Protein AF-A0A359E2M0-F1 (afdb_monomer_lite)

Foldseek 3Di:
DDDDDDPDDDDPPPPVQQPAAEAEEEEEACDPVVLVVLVCLVVDDDSRHNYHYQWYDYQFFIDGRDPSVVCNVPVDRVVGDGDDLVVVLVVCLVVDPLRAEYEYADQDLSVVVCQVVNVVSNHHYHYPHPND

Secondary structure (DSSP, 8-state):
------------------PPEEEEEEEE-TTHHHHHHHHHHHH---SSEEEEEEEEE-SSEEEES--HHHHHHH---TTSEEP-TTTHHHHHHHH-SS-EEEEE-S--HHHHTTHHHHHHTT-EEE---S--

Structure (mmCIF, N/CA/C/O backbone):
data_AF-A0A359E2M0-F1
#
_entry.id   AF-A0A359E2M0-F1
#
loop_
_atom_site.group_PDB
_atom_site.id
_atom_site.type_symbol
_atom_site.label_atom_id
_atom_site.label_alt_id
_atom_site.label_comp_id
_atom_site.label_asym_id
_atom_site.label_entity_id
_atom_site.label_seq_id
_atom_site.pdbx_PDB_ins_code
_atom_site.Cartn_x
_atom_site.Cartn_y
_atom_site.Cartn_z
_atom_site.occupancy
_atom_site.B_iso_or_equiv
_atom_site.auth_seq_id
_atom_site.auth_comp_id
_atom_site.auth_asym_id
_atom_site.auth_atom_id
_atom_site.pdbx_PDB_model_num
ATOM 1 N N . MET A 1 1 ? -25.578 31.927 63.082 1.00 41.12 1 MET A N 1
ATOM 2 C CA . MET A 1 1 ? -26.075 30.714 62.399 1.00 41.12 1 MET A CA 1
ATOM 3 C C . MET A 1 1 ? -26.265 31.057 60.934 1.00 41.12 1 MET A C 1
ATOM 5 O O . MET A 1 1 ? -27.253 31.690 60.598 1.00 41.12 1 MET A O 1
ATOM 9 N N . THR A 1 2 ? -25.300 30.700 60.089 1.00 31.91 2 THR A N 1
ATOM 10 C CA . THR A 1 2 ? -25.388 30.899 58.638 1.00 31.91 2 THR A CA 1
ATOM 11 C C . THR A 1 2 ? -25.328 29.517 58.008 1.00 31.91 2 THR A C 1
ATOM 13 O O . THR A 1 2 ? -24.266 28.911 57.914 1.00 31.91 2 THR A O 1
ATOM 16 N N . LEU A 1 3 ? -26.493 28.976 57.667 1.00 46.09 3 LEU A N 1
ATOM 17 C CA . LEU A 1 3 ? -26.601 27.894 56.694 1.00 46.09 3 LEU A CA 1
ATOM 18 C C . LEU A 1 3 ? -26.430 28.530 55.315 1.00 46.09 3 LEU A C 1
ATOM 20 O O . LEU A 1 3 ? -26.970 29.618 55.119 1.00 46.09 3 LEU A O 1
ATOM 24 N N . THR A 1 4 ? -25.724 27.872 54.386 1.00 39.72 4 THR A N 1
ATOM 25 C CA . THR A 1 4 ? -26.204 27.593 53.011 1.00 39.72 4 THR A CA 1
ATOM 26 C C . THR A 1 4 ? -25.068 27.094 52.087 1.00 39.72 4 THR A C 1
ATOM 28 O O . THR A 1 4 ? -24.062 27.763 51.883 1.00 39.72 4 THR A O 1
ATOM 31 N N . LEU A 1 5 ? -25.325 25.908 51.511 1.00 38.91 5 LEU A N 1
ATOM 32 C CA . LEU A 1 5 ? -24.822 25.293 50.267 1.00 38.91 5 LEU A CA 1
ATOM 33 C C . LEU A 1 5 ? -23.357 24.813 50.177 1.00 38.91 5 LEU A C 1
ATOM 35 O O . LEU A 1 5 ? -22.477 25.458 49.612 1.00 38.91 5 LEU A O 1
ATOM 39 N N . LYS A 1 6 ? -23.162 23.538 50.556 1.00 44.62 6 LYS A N 1
ATOM 40 C CA . LYS A 1 6 ? -22.213 22.635 49.883 1.00 44.62 6 LYS A CA 1
ATOM 41 C C . LYS A 1 6 ? -22.623 22.534 48.409 1.00 44.62 6 LYS A C 1
ATOM 43 O O . LYS A 1 6 ? -23.678 21.979 48.110 1.00 44.62 6 LYS A O 1
ATOM 48 N N . LYS A 1 7 ? -21.787 23.029 47.494 1.00 43.16 7 LYS A N 1
ATOM 49 C CA . LYS A 1 7 ? -21.911 22.727 46.065 1.00 43.16 7 LYS A CA 1
ATOM 50 C C . LYS A 1 7 ? -21.479 21.275 45.865 1.00 43.16 7 LYS A C 1
ATOM 52 O O . LYS A 1 7 ? -20.292 20.962 45.851 1.00 43.16 7 LYS A O 1
ATOM 57 N N . SER A 1 8 ? -22.463 20.386 45.825 1.00 45.88 8 SER A N 1
ATOM 58 C CA . SER A 1 8 ? -22.292 19.002 45.411 1.00 45.88 8 SER A CA 1
ATOM 59 C C . SER A 1 8 ? -22.076 18.939 43.904 1.00 45.88 8 SER A C 1
ATOM 61 O O . SER A 1 8 ? -22.810 19.583 43.159 1.00 45.88 8 SER A O 1
ATOM 63 N N . SER A 1 9 ? -21.130 18.091 43.509 1.00 52.09 9 SER A N 1
ATOM 64 C CA . SER A 1 9 ? -21.184 17.272 42.297 1.00 52.09 9 SER A CA 1
ATOM 65 C C . SER A 1 9 ? -21.319 18.016 40.967 1.00 52.09 9 SER A C 1
ATOM 67 O O . SER A 1 9 ? -22.416 18.345 40.533 1.00 52.09 9 SER A O 1
ATOM 69 N N . SER A 1 10 ? -20.214 18.142 40.240 1.00 39.62 10 SER A N 1
ATOM 70 C CA . SER A 1 10 ? -20.283 18.147 38.779 1.00 39.62 10 SER A CA 1
ATOM 71 C C . SER A 1 10 ? -19.004 17.542 38.215 1.00 39.62 10 SER A C 1
ATOM 73 O O . SER A 1 10 ? -17.934 18.141 38.299 1.00 39.62 10 SER A O 1
ATOM 75 N N . ASP A 1 11 ? -19.172 16.328 37.702 1.00 44.97 11 ASP A N 1
ATOM 76 C CA . ASP A 1 11 ? -18.359 15.658 36.698 1.00 44.97 11 ASP A CA 1
ATOM 77 C C . ASP A 1 11 ? -16.867 15.521 36.984 1.00 44.97 11 ASP A C 1
ATOM 79 O O . ASP A 1 11 ? -16.011 16.258 36.497 1.00 44.97 11 ASP A O 1
ATOM 83 N N . SER A 1 12 ? -16.543 14.410 37.649 1.00 44.78 12 SER A N 1
ATOM 84 C CA . SER A 1 12 ? -15.378 13.631 37.250 1.00 44.78 12 SER A CA 1
ATOM 85 C C . SER A 1 12 ? -15.524 13.323 35.758 1.00 44.78 12 SER A C 1
ATOM 87 O O . SER A 1 12 ? -16.153 12.334 35.384 1.00 44.78 12 SER A O 1
ATOM 89 N N . GLN A 1 13 ? -14.989 14.198 34.904 1.00 53.06 13 GLN A N 1
ATOM 90 C CA . GLN A 1 13 ? -14.771 13.920 33.494 1.00 53.06 13 GLN A CA 1
ATOM 91 C C . GLN A 1 13 ? -13.916 12.654 33.428 1.00 53.06 13 GLN A C 1
ATOM 93 O O . GLN A 1 13 ? -12.689 12.694 33.520 1.00 53.06 13 GLN A O 1
ATOM 98 N N . LYS A 1 14 ? -14.575 11.496 33.328 1.00 44.25 14 LYS A N 1
ATOM 99 C CA . LYS A 1 14 ? -13.949 10.264 32.872 1.00 44.25 14 LYS A CA 1
ATOM 100 C C . LYS A 1 14 ? -13.539 10.548 31.439 1.00 44.25 14 LYS A C 1
ATOM 102 O O . LYS A 1 14 ? -14.322 10.364 30.514 1.00 44.25 14 LYS A O 1
ATOM 107 N N . ASN A 1 15 ? -12.316 11.037 31.283 1.00 51.53 15 ASN A N 1
ATOM 108 C CA . ASN A 1 15 ? -11.602 11.049 30.023 1.00 51.53 15 ASN A CA 1
ATOM 109 C C . ASN A 1 15 ? -11.347 9.576 29.675 1.00 51.53 15 ASN A C 1
ATOM 111 O O . ASN A 1 15 ? -10.305 9.001 29.983 1.00 51.53 15 ASN A O 1
ATOM 115 N N . LEU A 1 16 ? -12.387 8.907 29.175 1.00 57.59 16 LEU A N 1
ATOM 116 C CA . LEU A 1 16 ? -12.279 7.571 28.631 1.00 57.59 16 LEU A CA 1
ATOM 117 C C . LEU A 1 16 ? -11.530 7.748 27.319 1.00 57.59 16 LEU A C 1
ATOM 119 O O . LEU A 1 16 ? -12.142 8.067 26.304 1.00 57.59 16 LEU A O 1
ATOM 123 N N . SER A 1 17 ? -10.207 7.608 27.359 1.00 66.25 17 SER A N 1
ATOM 124 C CA . SER A 1 17 ? -9.377 7.578 26.161 1.00 66.25 17 SER A CA 1
ATOM 125 C C . SER A 1 17 ? -9.928 6.497 25.235 1.00 66.25 17 SER A C 1
ATOM 127 O O . SER A 1 17 ? -9.705 5.304 25.457 1.00 66.25 17 SER A O 1
ATOM 129 N N . ILE A 1 18 ? -10.710 6.896 24.230 1.00 75.25 18 ILE A N 1
ATOM 130 C CA . ILE A 1 18 ? -11.240 5.971 23.235 1.00 75.25 18 ILE A CA 1
ATOM 131 C C . ILE A 1 18 ? -10.025 5.434 22.488 1.00 75.25 18 ILE A C 1
ATOM 133 O O . ILE A 1 18 ? -9.314 6.170 21.805 1.00 75.25 18 ILE A O 1
ATOM 137 N N . LYS A 1 19 ? -9.740 4.141 22.663 1.00 86.62 19 LYS A N 1
ATOM 138 C CA . LYS A 1 19 ? -8.647 3.483 21.952 1.00 86.62 19 LYS A CA 1
ATOM 139 C C . LYS A 1 19 ? -8.950 3.542 20.454 1.00 86.62 19 LYS A C 1
ATOM 141 O O . LYS A 1 19 ? -9.934 2.948 20.011 1.00 86.62 19 LYS A O 1
ATOM 146 N N . LYS A 1 20 ? -8.103 4.239 19.688 1.00 93.19 20 LYS A N 1
ATOM 147 C CA . LYS A 1 20 ? -8.229 4.326 18.227 1.00 93.19 20 LYS A CA 1
ATOM 148 C C . LYS A 1 20 ? -8.237 2.923 17.611 1.00 93.19 20 LYS A C 1
ATOM 150 O O . LYS A 1 20 ? -7.439 2.061 17.995 1.00 93.19 20 LYS A O 1
ATOM 155 N N . LYS A 1 21 ? -9.132 2.696 16.650 1.00 93.94 21 LYS A N 1
ATOM 156 C CA . LYS A 1 21 ? -9.168 1.473 15.843 1.00 93.94 21 LYS A CA 1
ATOM 157 C C . LYS A 1 21 ? -8.034 1.524 14.826 1.00 93.94 21 LYS A C 1
ATOM 159 O O . LYS A 1 21 ? -7.923 2.492 14.078 1.00 93.94 21 LYS A O 1
ATOM 164 N N . LYS A 1 22 ? -7.191 0.494 14.806 1.00 95.19 22 LYS A N 1
ATOM 165 C CA . LYS A 1 22 ? -6.061 0.415 13.879 1.00 95.19 22 LYS A CA 1
ATOM 166 C C . LYS A 1 22 ? -6.531 -0.129 12.539 1.00 95.19 22 LYS A C 1
ATOM 168 O O . LYS A 1 22 ? -7.198 -1.157 12.513 1.00 95.19 22 LYS A O 1
ATOM 173 N N . ILE A 1 23 ? -6.158 0.541 11.457 1.00 96.38 23 ILE A N 1
ATOM 174 C CA . ILE A 1 23 ? -6.372 0.066 10.089 1.00 96.38 23 ILE A CA 1
ATOM 175 C C . ILE A 1 23 ? -5.010 0.028 9.415 1.00 96.38 23 ILE A C 1
ATOM 177 O O . ILE A 1 23 ? -4.264 1.007 9.438 1.00 96.38 23 ILE A O 1
ATOM 181 N N . ARG A 1 24 ? -4.667 -1.118 8.844 1.00 97.38 24 ARG A N 1
ATOM 182 C CA . ARG A 1 24 ? -3.387 -1.352 8.184 1.00 97.38 24 ARG A CA 1
ATOM 183 C C . ARG A 1 24 ? -3.549 -1.130 6.692 1.00 97.38 24 ARG A C 1
ATOM 185 O O . ARG A 1 24 ? -4.556 -1.530 6.120 1.00 97.38 24 ARG A O 1
ATOM 192 N N . LEU A 1 25 ? -2.562 -0.497 6.077 1.00 97.94 25 LEU A N 1
ATOM 193 C CA . LEU A 1 25 ? -2.592 -0.088 4.683 1.00 97.94 25 LEU A CA 1
ATOM 194 C C . LEU A 1 25 ? -1.373 -0.646 3.955 1.00 97.94 25 LEU A C 1
ATOM 196 O O . LEU A 1 25 ? -0.240 -0.427 4.388 1.00 97.94 25 LEU A O 1
ATOM 200 N N . PHE A 1 26 ? -1.600 -1.316 2.832 1.00 98.00 26 PHE A N 1
ATOM 201 C CA . PHE A 1 26 ? -0.563 -1.547 1.832 1.00 98.00 26 PHE A CA 1
ATOM 202 C C . PHE A 1 26 ? -0.869 -0.691 0.609 1.00 98.00 26 PHE A C 1
ATOM 204 O O . PHE A 1 26 ? -1.971 -0.787 0.081 1.00 98.00 26 PHE A O 1
ATOM 211 N N . ILE A 1 27 ? 0.071 0.142 0.160 1.00 97.56 27 ILE A N 1
ATOM 212 C CA . ILE A 1 27 ? -0.161 1.077 -0.950 1.00 97.56 27 ILE A CA 1
ATOM 213 C C . ILE A 1 27 ? 0.616 0.627 -2.186 1.00 97.56 27 ILE A C 1
ATOM 215 O O . ILE A 1 27 ? 1.835 0.793 -2.272 1.00 97.56 27 ILE A O 1
ATOM 219 N N . ALA A 1 28 ? -0.104 0.105 -3.173 1.00 97.38 28 ALA A N 1
ATOM 220 C CA . ALA A 1 28 ? 0.425 -0.168 -4.496 1.00 97.38 28 ALA A CA 1
ATOM 221 C C . ALA A 1 28 ? 0.409 1.103 -5.348 1.00 97.38 28 ALA A C 1
ATOM 223 O O . ALA A 1 28 ? -0.640 1.684 -5.600 1.00 97.38 28 ALA A O 1
ATOM 224 N N . GLY A 1 29 ? 1.575 1.532 -5.824 1.00 95.12 29 GLY A N 1
ATOM 225 C CA . GLY A 1 29 ? 1.704 2.697 -6.695 1.00 95.12 29 GLY A CA 1
ATOM 226 C C . GLY A 1 29 ? 1.959 3.998 -5.950 1.00 95.12 29 GLY A C 1
ATOM 227 O O . GLY A 1 29 ? 1.084 4.843 -5.819 1.00 95.12 29 GLY A O 1
ATOM 228 N N . ILE A 1 30 ? 3.210 4.239 -5.579 1.00 92.94 30 ILE A N 1
ATOM 229 C CA . ILE A 1 30 ? 3.674 5.507 -4.986 1.00 92.94 30 ILE A CA 1
ATOM 230 C C . ILE A 1 30 ? 3.990 6.608 -6.022 1.00 92.94 30 ILE A C 1
ATOM 232 O O . ILE A 1 30 ? 4.955 7.358 -5.883 1.00 92.94 30 ILE A O 1
ATOM 236 N N . GLY A 1 31 ? 3.204 6.677 -7.099 1.00 91.00 31 GLY A N 1
ATOM 237 C CA . GLY A 1 31 ? 3.288 7.754 -8.092 1.00 91.00 31 GLY A CA 1
ATOM 238 C C . GLY A 1 31 ? 2.706 9.068 -7.558 1.00 91.00 31 GLY A C 1
ATOM 239 O O . GLY A 1 31 ? 2.687 9.308 -6.355 1.00 91.00 31 GLY A O 1
ATOM 240 N N . ALA A 1 32 ? 2.165 9.913 -8.439 1.00 91.94 32 ALA A N 1
ATOM 241 C CA . ALA A 1 32 ? 1.538 11.170 -8.019 1.00 91.94 32 ALA A CA 1
ATOM 242 C C . ALA A 1 32 ? 0.418 10.950 -6.981 1.00 91.94 32 ALA A C 1
ATOM 244 O O . ALA A 1 32 ? 0.447 11.546 -5.910 1.00 91.94 32 ALA A O 1
ATOM 245 N N . VAL A 1 33 ? -0.528 10.047 -7.267 1.00 93.31 33 VAL A N 1
ATOM 246 C CA . VAL A 1 33 ? -1.677 9.786 -6.384 1.00 93.31 33 VAL A CA 1
ATOM 247 C C . VAL A 1 33 ? -1.244 9.112 -5.083 1.00 93.31 33 VAL A C 1
ATOM 249 O O . VAL A 1 33 ? -1.503 9.648 -4.008 1.00 93.31 33 VAL A O 1
ATOM 252 N N . GLY A 1 34 ? -0.564 7.962 -5.157 1.00 94.12 34 GLY A N 1
ATOM 253 C CA . GLY A 1 34 ? -0.172 7.228 -3.952 1.00 94.12 34 GLY A CA 1
ATOM 254 C C . GLY A 1 34 ? 0.848 7.974 -3.094 1.00 94.12 34 GLY A C 1
ATOM 255 O O . GLY A 1 34 ? 0.751 7.926 -1.876 1.00 94.12 34 GLY A O 1
ATOM 256 N N . GLY A 1 35 ? 1.770 8.734 -3.696 1.00 93.19 35 GLY A N 1
ATOM 257 C CA . GLY A 1 35 ? 2.703 9.581 -2.951 1.00 93.19 35 GLY A CA 1
ATOM 258 C C . GLY A 1 35 ? 1.993 10.689 -2.167 1.00 93.19 35 GLY A C 1
ATOM 259 O O . GLY A 1 35 ? 2.274 10.882 -0.984 1.00 93.19 35 GLY A O 1
ATOM 260 N N . THR A 1 36 ? 1.029 11.381 -2.789 1.00 94.38 36 THR A N 1
ATOM 261 C CA . THR A 1 36 ? 0.191 12.366 -2.086 1.00 94.38 36 THR A CA 1
ATOM 262 C C . THR A 1 36 ? -0.650 11.708 -0.996 1.00 94.38 36 THR A C 1
ATOM 264 O O . THR A 1 36 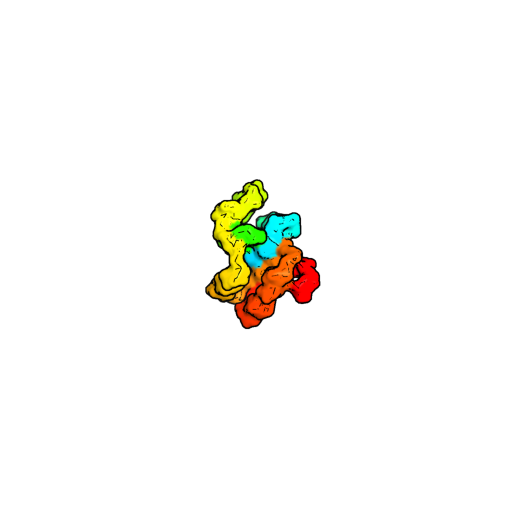? -0.725 12.241 0.108 1.00 94.38 36 THR A O 1
ATOM 267 N N . LEU A 1 37 ? -1.240 10.541 -1.263 1.00 95.38 37 LEU A N 1
ATOM 268 C CA . LEU A 1 37 ? -2.017 9.802 -0.272 1.00 95.38 37 LEU A CA 1
ATOM 269 C C . LEU A 1 37 ? -1.173 9.416 0.951 1.00 95.38 37 LEU A C 1
ATOM 271 O O . LEU A 1 37 ? -1.618 9.632 2.074 1.00 95.38 37 LEU A O 1
ATOM 275 N N . THR A 1 38 ? 0.046 8.907 0.753 1.00 94.50 38 THR A N 1
ATOM 276 C CA . THR A 1 38 ? 0.976 8.586 1.848 1.00 94.50 38 THR A CA 1
ATOM 277 C C . THR A 1 38 ? 1.233 9.801 2.736 1.00 94.50 38 THR A C 1
ATOM 279 O O . THR A 1 38 ? 1.178 9.684 3.958 1.00 94.50 38 THR A O 1
ATOM 282 N N . LYS A 1 39 ? 1.442 10.982 2.137 1.00 93.62 39 LYS A N 1
ATOM 283 C CA . LYS A 1 39 ? 1.618 12.232 2.887 1.00 93.62 39 LYS A CA 1
ATOM 284 C C . LYS A 1 39 ? 0.363 12.607 3.683 1.00 93.62 39 LYS A C 1
ATOM 286 O O . LYS A 1 39 ? 0.464 12.904 4.867 1.00 93.62 39 LYS A O 1
ATOM 291 N N . LEU A 1 40 ? -0.813 12.540 3.056 1.00 95.12 40 LEU A N 1
ATOM 292 C CA . LEU A 1 40 ? -2.084 12.834 3.725 1.00 95.12 40 LEU A CA 1
ATOM 293 C C . LEU A 1 40 ? -2.352 11.883 4.897 1.00 95.12 40 LEU A C 1
ATOM 295 O O . LEU A 1 40 ? -2.861 12.322 5.920 1.00 95.12 40 LEU A O 1
ATOM 299 N N . ILE A 1 41 ? -2.003 10.599 4.767 1.00 95.06 41 ILE A N 1
ATOM 300 C CA . ILE A 1 41 ? -2.124 9.615 5.851 1.00 95.06 41 ILE A CA 1
ATOM 301 C C . ILE A 1 41 ? -1.177 9.957 7.005 1.00 95.06 41 ILE A C 1
ATOM 303 O O . ILE A 1 41 ? -1.596 9.885 8.156 1.00 95.06 41 ILE A O 1
ATOM 307 N N . GLN A 1 42 ? 0.067 10.342 6.712 1.00 92.25 42 GLN A N 1
ATOM 308 C CA . GLN A 1 42 ? 1.054 10.703 7.735 1.00 92.25 42 GLN A CA 1
ATOM 309 C C . GLN A 1 42 ? 0.631 11.947 8.534 1.00 92.25 42 GLN A C 1
ATOM 311 O O . GLN A 1 42 ? 0.830 12.015 9.744 1.00 92.25 42 GLN A O 1
ATOM 316 N N . GLU A 1 43 ? 0.002 12.916 7.869 1.00 93.88 43 GLU A N 1
ATOM 317 C CA . GLU A 1 43 ? -0.509 14.145 8.488 1.00 93.88 43 GLU A CA 1
ATOM 318 C C . GLU A 1 43 ? -1.888 13.956 9.158 1.00 93.88 43 GLU A C 1
ATOM 320 O O . GLU A 1 43 ? -2.366 14.842 9.873 1.00 93.88 43 GLU A O 1
ATOM 325 N N . LEU A 1 44 ? -2.551 12.810 8.954 1.00 94.50 44 LEU A N 1
ATOM 326 C CA . LEU A 1 44 ? -3.904 12.568 9.449 1.00 94.50 44 LEU A CA 1
ATOM 327 C C . LEU A 1 44 ? -3.913 12.280 10.955 1.00 94.50 44 LEU A C 1
ATOM 329 O O . LEU A 1 44 ? -3.592 11.182 11.408 1.00 94.50 44 LEU A O 1
ATOM 333 N N . ASN A 1 45 ? -4.440 13.223 11.734 1.00 93.00 45 ASN A N 1
ATOM 334 C CA . ASN A 1 45 ? -4.799 12.984 13.129 1.00 93.00 45 ASN A CA 1
ATOM 335 C C . ASN A 1 45 ? -6.314 12.767 13.279 1.00 93.00 45 ASN A C 1
ATOM 337 O O . ASN A 1 45 ? -7.061 13.707 13.533 1.00 93.00 45 ASN A O 1
ATOM 341 N N . HIS A 1 46 ? -6.771 11.522 13.116 1.00 93.62 46 HIS A N 1
ATOM 342 C CA . HIS A 1 46 ? -8.187 11.163 13.261 1.00 93.62 46 HIS A CA 1
ATOM 343 C C . HIS A 1 46 ? -8.515 10.686 14.685 1.00 93.62 46 HIS A C 1
ATOM 345 O O . HIS A 1 46 ? -7.777 9.876 15.248 1.00 93.62 46 HIS A O 1
ATOM 351 N N . ASP A 1 47 ? -9.646 11.104 15.258 1.00 91.88 47 ASP A N 1
ATOM 352 C CA . ASP A 1 47 ? -10.004 10.801 16.657 1.00 91.88 47 ASP A CA 1
ATOM 353 C C . ASP A 1 47 ? -10.291 9.316 16.917 1.00 91.88 47 ASP A C 1
ATOM 355 O O . ASP A 1 47 ? -9.962 8.784 17.974 1.00 91.88 47 ASP A O 1
ATOM 359 N N . LEU A 1 48 ? -10.884 8.626 15.938 1.00 93.81 48 LEU A N 1
ATOM 360 C CA . LEU A 1 48 ? -11.324 7.228 16.078 1.00 93.81 48 LEU A CA 1
ATOM 361 C C . LEU A 1 48 ? -10.413 6.186 15.420 1.00 93.81 48 LEU A C 1
ATOM 363 O O . LEU A 1 48 ? -10.521 5.005 15.754 1.00 93.81 48 LEU A O 1
ATOM 367 N N . TYR A 1 49 ? -9.549 6.588 14.486 1.00 94.56 49 TYR A N 1
ATOM 368 C CA . TYR A 1 49 ? -8.817 5.667 13.615 1.00 94.56 49 TYR A CA 1
ATOM 369 C C . TYR A 1 49 ? -7.329 5.988 13.618 1.00 94.56 49 TYR A C 1
ATOM 371 O O . TYR A 1 49 ? -6.930 7.149 13.639 1.00 94.56 49 TYR A O 1
ATOM 379 N N . ASP A 1 50 ? -6.524 4.935 13.608 1.00 95.06 50 ASP A N 1
ATOM 380 C CA . ASP A 1 50 ? -5.071 4.979 13.508 1.00 95.06 50 ASP A CA 1
ATOM 381 C C . ASP A 1 50 ? -4.665 4.214 12.245 1.00 95.06 50 ASP A C 1
ATOM 383 O O . ASP A 1 50 ? -4.718 2.980 12.213 1.00 95.06 50 ASP A O 1
ATOM 387 N N . LEU A 1 51 ? -4.344 4.951 11.182 1.00 96.25 51 LEU A N 1
ATOM 388 C CA . LEU A 1 51 ? -3.956 4.378 9.898 1.00 96.25 51 LEU A CA 1
ATOM 389 C C . LEU A 1 51 ? -2.460 4.053 9.910 1.00 96.25 51 LEU A C 1
ATOM 391 O O . LEU A 1 51 ? -1.632 4.903 10.225 1.00 96.25 51 LEU A O 1
ATOM 395 N N . ARG A 1 52 ? -2.102 2.817 9.559 1.00 95.31 52 ARG A N 1
ATOM 396 C CA . ARG A 1 52 ? -0.720 2.322 9.601 1.00 95.31 52 ARG A CA 1
ATOM 397 C C . ARG A 1 52 ? -0.304 1.781 8.249 1.00 95.31 52 ARG A C 1
ATOM 399 O O . ARG A 1 52 ? -0.810 0.749 7.819 1.00 95.31 52 ARG A O 1
ATOM 406 N N . ILE A 1 53 ? 0.646 2.446 7.604 1.00 96.50 53 ILE A N 1
ATOM 407 C CA . ILE A 1 53 ? 1.248 1.950 6.367 1.00 96.50 53 ILE A CA 1
ATOM 408 C C . ILE A 1 53 ? 2.194 0.803 6.724 1.00 96.50 53 ILE A C 1
ATOM 410 O O . ILE A 1 53 ? 3.207 1.005 7.387 1.00 96.50 53 ILE A O 1
ATOM 414 N N . ILE A 1 54 ? 1.840 -0.407 6.300 1.00 96.56 54 ILE A N 1
ATOM 415 C CA . ILE A 1 54 ? 2.637 -1.622 6.516 1.00 96.56 54 ILE A CA 1
ATOM 416 C C . ILE A 1 54 ? 3.457 -2.008 5.290 1.00 96.56 54 ILE A C 1
ATOM 418 O O . ILE A 1 54 ? 4.322 -2.875 5.368 1.00 96.56 54 ILE A O 1
ATOM 422 N N . GLY A 1 55 ? 3.201 -1.371 4.153 1.00 96.31 55 GLY A N 1
ATOM 423 C CA . GLY A 1 55 ? 3.994 -1.565 2.958 1.00 96.31 55 GLY A CA 1
ATOM 424 C C . GLY A 1 55 ? 3.607 -0.603 1.852 1.00 96.31 55 GLY A C 1
ATOM 425 O O . GLY A 1 55 ? 2.480 -0.107 1.790 1.00 96.31 55 GLY A O 1
ATOM 426 N N . VAL A 1 56 ? 4.571 -0.333 0.986 1.00 96.25 56 VAL A N 1
ATOM 427 C CA . VAL A 1 56 ? 4.388 0.463 -0.223 1.00 96.25 56 VAL A CA 1
ATOM 428 C C . VAL A 1 56 ? 5.138 -0.190 -1.373 1.00 96.25 56 VAL A C 1
ATOM 430 O O . VAL A 1 56 ? 6.199 -0.782 -1.162 1.00 96.25 56 VAL A O 1
ATOM 433 N N . CYS A 1 57 ? 4.638 -0.063 -2.597 1.00 95.69 57 CYS A N 1
ATOM 434 C CA . CYS A 1 57 ? 5.376 -0.528 -3.766 1.00 95.69 57 CYS A CA 1
ATOM 435 C C . CYS A 1 57 ? 5.221 0.381 -4.987 1.00 95.69 57 CYS A C 1
ATOM 437 O O . CYS A 1 57 ? 4.285 1.175 -5.114 1.00 95.69 57 CYS A O 1
ATOM 439 N N . ASN A 1 58 ? 6.173 0.262 -5.907 1.00 94.06 58 ASN A N 1
ATOM 440 C CA . ASN A 1 58 ? 6.041 0.696 -7.292 1.00 94.06 58 ASN A CA 1
ATOM 441 C C . ASN A 1 58 ? 6.218 -0.517 -8.225 1.00 94.06 58 ASN A C 1
ATOM 443 O O . ASN A 1 58 ? 6.223 -1.661 -7.774 1.00 94.06 58 ASN A O 1
ATOM 447 N N . SER A 1 59 ? 6.362 -0.282 -9.530 1.00 93.25 59 SER A N 1
ATOM 448 C CA . SER A 1 59 ? 6.539 -1.355 -10.519 1.00 93.25 59 SER A CA 1
ATOM 449 C C . SER A 1 59 ? 7.800 -2.200 -10.324 1.00 93.25 59 SER A C 1
ATOM 451 O O . SER A 1 59 ? 7.878 -3.287 -10.881 1.00 93.25 59 SER A O 1
ATOM 453 N N . SER A 1 60 ? 8.794 -1.697 -9.594 1.00 93.50 60 SER A N 1
ATOM 454 C CA . SER A 1 60 ? 10.119 -2.313 -9.482 1.00 93.50 60 SER A CA 1
ATOM 455 C C . SER A 1 60 ? 10.423 -2.809 -8.075 1.00 93.50 60 SER A C 1
ATOM 457 O O . SER A 1 60 ? 11.053 -3.850 -7.936 1.00 93.50 60 SER A O 1
ATOM 459 N N . PHE A 1 61 ? 9.984 -2.082 -7.048 1.00 95.38 61 PHE A N 1
ATOM 460 C CA . PHE A 1 61 ? 10.346 -2.350 -5.664 1.00 95.38 61 PHE A CA 1
ATOM 461 C C . PHE A 1 61 ? 9.158 -2.251 -4.710 1.00 95.38 61 PHE A C 1
ATOM 463 O O . PHE A 1 61 ? 8.298 -1.376 -4.844 1.00 95.38 61 PHE A O 1
ATOM 470 N N . THR A 1 62 ? 9.182 -3.107 -3.696 1.00 95.88 62 THR A N 1
ATOM 471 C CA . THR A 1 62 ? 8.271 -3.162 -2.557 1.00 95.88 62 THR A CA 1
ATOM 472 C C . THR A 1 62 ? 9.065 -2.966 -1.273 1.00 95.88 62 THR A C 1
ATOM 474 O O . THR A 1 62 ? 10.125 -3.557 -1.081 1.00 95.88 62 THR A O 1
ATOM 477 N N . LYS A 1 63 ? 8.565 -2.121 -0.373 1.00 95.12 63 LYS A N 1
ATOM 478 C CA . LYS A 1 63 ? 9.152 -1.905 0.950 1.00 95.12 63 LYS A CA 1
ATOM 479 C C . LYS A 1 63 ? 8.108 -2.194 2.014 1.00 95.12 63 LYS A C 1
ATOM 481 O O . LYS A 1 63 ? 7.081 -1.520 2.071 1.00 95.12 63 LYS A O 1
ATOM 486 N N . TRP A 1 64 ? 8.396 -3.181 2.852 1.00 94.94 64 TRP A N 1
ATOM 487 C CA . TRP A 1 64 ? 7.586 -3.554 4.006 1.00 94.94 64 TRP A CA 1
ATOM 488 C C . TRP A 1 64 ? 7.977 -2.733 5.231 1.00 94.94 64 TRP A C 1
ATOM 490 O O . TRP A 1 64 ? 9.152 -2.434 5.426 1.00 94.94 64 TRP A O 1
ATOM 500 N N . ASN A 1 65 ? 6.982 -2.375 6.044 1.00 93.88 65 ASN A N 1
ATOM 501 C CA . ASN A 1 65 ? 7.108 -1.553 7.249 1.00 93.88 65 ASN A CA 1
ATOM 502 C C . ASN A 1 65 ? 8.053 -0.348 7.058 1.00 93.88 65 ASN A C 1
ATOM 504 O O . ASN A 1 65 ? 9.034 -0.216 7.794 1.00 93.88 65 ASN A O 1
ATOM 508 N N . PRO A 1 66 ? 7.819 0.497 6.034 1.00 92.12 66 PRO A N 1
ATOM 509 C CA . PRO A 1 66 ? 8.697 1.624 5.768 1.00 92.12 66 PRO A CA 1
ATOM 510 C C . PRO A 1 66 ? 8.649 2.630 6.923 1.00 92.12 66 PRO A C 1
ATOM 512 O O . PRO A 1 66 ? 7.588 2.893 7.487 1.00 92.12 66 PRO A O 1
ATOM 515 N N . ASP A 1 67 ? 9.788 3.258 7.203 1.00 90.75 67 ASP A N 1
ATOM 516 C CA . ASP A 1 67 ? 9.786 4.571 7.843 1.00 90.75 67 ASP A CA 1
ATOM 517 C C . ASP A 1 67 ? 9.152 5.562 6.857 1.00 90.75 67 ASP A C 1
ATOM 519 O O . ASP A 1 67 ? 9.710 5.823 5.786 1.00 90.75 67 ASP A O 1
ATOM 523 N N . VAL A 1 68 ? 7.937 6.016 7.170 1.00 87.06 68 VAL A N 1
ATOM 524 C CA . VAL A 1 68 ? 7.129 6.849 6.273 1.00 87.06 68 VAL A CA 1
ATOM 525 C C . VAL A 1 68 ? 7.735 8.241 6.124 1.00 87.06 68 VAL A C 1
ATOM 527 O O . VAL A 1 68 ? 7.710 8.775 5.017 1.00 87.06 68 VAL A O 1
ATOM 530 N N . ASP A 1 69 ? 8.325 8.799 7.183 1.00 86.44 69 ASP A N 1
ATOM 531 C CA . ASP A 1 69 ? 8.930 10.132 7.146 1.00 86.44 69 ASP A CA 1
ATOM 532 C C . ASP A 1 69 ? 10.170 10.112 6.245 1.00 86.44 69 ASP A C 1
ATOM 534 O O . ASP A 1 69 ? 10.237 10.853 5.262 1.00 86.44 69 ASP A O 1
ATOM 538 N N . ALA A 1 70 ? 11.074 9.152 6.468 1.00 84.56 70 ALA A N 1
ATOM 539 C CA . ALA A 1 70 ? 12.243 8.964 5.605 1.00 84.56 70 ALA A CA 1
ATOM 540 C C . ALA A 1 70 ? 11.847 8.634 4.152 1.00 84.56 70 ALA A C 1
ATOM 542 O O . ALA A 1 70 ? 12.467 9.090 3.189 1.00 84.56 70 ALA A O 1
ATOM 543 N N . PHE A 1 71 ? 10.787 7.843 3.964 1.00 82.56 71 PHE A N 1
ATOM 544 C CA . PHE A 1 71 ? 10.281 7.505 2.637 1.00 82.56 71 PHE A CA 1
ATOM 545 C C . PHE A 1 71 ? 9.735 8.728 1.882 1.00 82.56 71 PHE A C 1
ATOM 547 O O . PHE A 1 71 ? 9.948 8.841 0.671 1.00 82.56 71 PHE A O 1
ATOM 554 N N . LEU A 1 72 ? 9.036 9.636 2.566 1.00 81.31 72 LEU A N 1
ATOM 555 C CA . LEU A 1 72 ? 8.487 10.850 1.962 1.00 81.31 72 LEU A CA 1
ATOM 556 C C . LEU A 1 72 ? 9.580 11.840 1.538 1.00 81.31 72 LEU A C 1
ATOM 558 O O . LEU A 1 72 ? 9.397 12.525 0.528 1.00 81.31 72 LEU A O 1
ATOM 562 N N . GLU A 1 73 ? 10.701 11.881 2.260 1.00 80.94 73 GLU A N 1
ATOM 563 C CA . GLU A 1 73 ? 11.865 12.715 1.939 1.00 80.94 73 GLU A CA 1
ATOM 564 C C . GLU A 1 73 ? 12.624 12.195 0.714 1.00 80.94 73 GLU A C 1
ATOM 566 O O . GLU A 1 73 ? 12.808 12.921 -0.266 1.00 80.94 73 GLU A O 1
ATOM 571 N N . ASP A 1 74 ? 13.010 10.918 0.728 1.00 75.56 74 ASP A N 1
ATOM 572 C CA . ASP A 1 74 ? 13.881 10.369 -0.311 1.00 75.56 74 ASP A CA 1
ATOM 573 C C . ASP A 1 74 ? 13.121 9.895 -1.550 1.00 75.56 74 ASP A C 1
ATOM 575 O O . ASP A 1 74 ? 13.698 9.799 -2.637 1.00 75.56 74 ASP A O 1
ATOM 579 N N . ARG A 1 75 ? 11.838 9.536 -1.398 1.00 68.31 75 ARG A N 1
ATOM 580 C CA . ARG A 1 75 ? 10.970 8.922 -2.426 1.00 68.31 75 ARG A CA 1
ATOM 581 C C . ARG A 1 75 ? 11.592 7.733 -3.169 1.00 68.31 75 ARG A C 1
ATOM 583 O O . ARG A 1 75 ? 11.090 7.303 -4.210 1.00 68.31 75 ARG A O 1
ATOM 590 N N . LYS A 1 76 ? 12.679 7.171 -2.644 1.00 68.69 76 LYS A N 1
ATOM 591 C CA . LYS A 1 76 ? 13.420 6.067 -3.244 1.00 68.69 76 LYS A CA 1
ATOM 592 C C . LYS A 1 76 ? 12.988 4.762 -2.597 1.00 68.69 76 LYS A C 1
ATOM 594 O O . LYS A 1 76 ? 13.243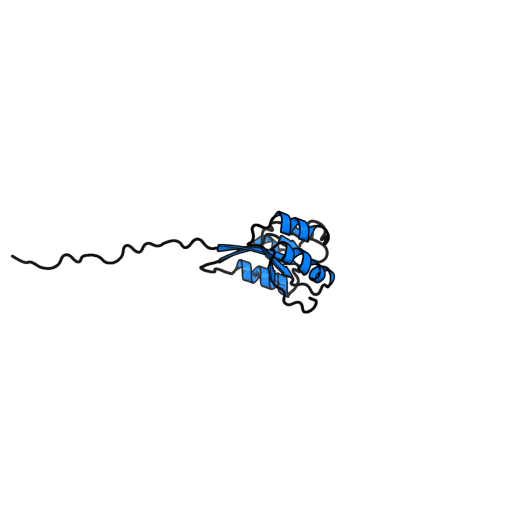 4.511 -1.425 1.00 68.69 76 LYS A O 1
ATOM 599 N N . LEU A 1 77 ? 12.392 3.891 -3.410 1.00 75.62 77 LEU A N 1
ATOM 600 C CA . LEU A 1 77 ? 12.194 2.478 -3.073 1.00 75.62 77 LEU A CA 1
ATOM 601 C C . LEU A 1 77 ? 13.351 1.585 -3.526 1.00 75.62 77 LEU A C 1
ATOM 603 O O . LEU A 1 77 ? 13.254 0.376 -3.391 1.00 75.62 77 LEU A O 1
ATOM 607 N N . SER A 1 78 ? 14.457 2.136 -4.031 1.00 69.62 78 SER A N 1
ATOM 608 C CA . SER A 1 78 ? 15.566 1.348 -4.597 1.00 69.62 78 SER A CA 1
ATOM 609 C C . SER A 1 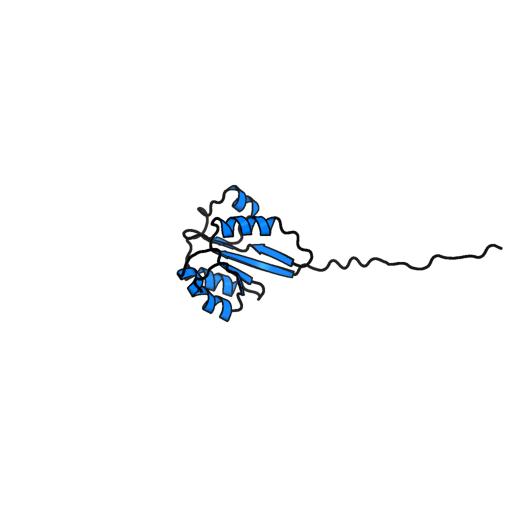78 ? 16.292 0.432 -3.600 1.00 69.62 78 SER A C 1
ATOM 611 O O . SER A 1 78 ? 17.200 -0.286 -3.997 1.00 69.62 78 SER A O 1
ATOM 613 N N . GLN A 1 79 ? 15.928 0.473 -2.316 1.00 76.69 79 GLN A N 1
ATOM 614 C CA . GLN A 1 79 ? 16.414 -0.437 -1.274 1.00 76.69 79 GLN A CA 1
ATOM 615 C C . GLN A 1 79 ? 15.349 -1.453 -0.814 1.00 76.69 79 GLN A C 1
ATOM 617 O O . GLN A 1 79 ? 15.533 -2.109 0.205 1.00 76.69 79 GLN A O 1
ATOM 622 N N . GLY A 1 80 ? 14.213 -1.537 -1.511 1.00 85.69 80 GLY A N 1
ATOM 623 C CA . GLY A 1 80 ? 13.172 -2.533 -1.264 1.00 85.69 80 GLY A CA 1
ATOM 624 C C . GLY A 1 80 ? 13.441 -3.870 -1.960 1.00 85.69 80 GLY A C 1
ATOM 625 O O . GLY A 1 80 ? 14.374 -4.007 -2.749 1.00 85.69 80 GLY A O 1
ATOM 626 N N . GLU A 1 81 ? 12.584 -4.847 -1.688 1.00 94.31 81 GLU A N 1
ATOM 627 C CA . GLU A 1 81 ? 12.543 -6.123 -2.407 1.00 94.31 81 GLU A CA 1
ATOM 628 C C . GLU A 1 81 ? 11.960 -5.916 -3.814 1.00 94.31 81 GLU A C 1
ATOM 630 O O . GLU A 1 81 ? 11.153 -5.002 -3.995 1.00 94.31 81 GLU A O 1
ATOM 635 N N . PRO A 1 82 ? 12.318 -6.726 -4.826 1.00 96.12 82 PRO A N 1
ATOM 636 C CA . PRO A 1 82 ? 11.660 -6.670 -6.128 1.00 96.12 82 PRO A CA 1
ATOM 637 C C . PRO A 1 82 ? 10.141 -6.838 -5.998 1.00 96.12 82 PRO A C 1
ATOM 639 O O . PRO A 1 82 ? 9.666 -7.719 -5.285 1.00 96.12 82 PRO A O 1
ATOM 642 N N . THR A 1 83 ? 9.369 -5.999 -6.689 1.00 96.81 83 THR A N 1
ATOM 643 C CA . THR A 1 83 ? 7.907 -6.147 -6.710 1.00 96.81 83 THR A CA 1
ATOM 644 C C . THR A 1 83 ? 7.523 -7.429 -7.440 1.00 96.81 83 THR A C 1
ATOM 646 O O . THR A 1 83 ? 7.768 -7.552 -8.639 1.00 96.81 83 THR A O 1
ATOM 649 N N . ASP A 1 84 ? 6.860 -8.342 -6.731 1.00 97.25 84 ASP A N 1
ATOM 650 C CA . ASP A 1 84 ? 6.328 -9.584 -7.289 1.00 97.25 84 ASP A CA 1
ATOM 651 C C . ASP A 1 84 ? 4.853 -9.762 -6.909 1.00 97.25 84 ASP A C 1
ATOM 653 O O . ASP A 1 84 ? 4.497 -10.002 -5.752 1.00 97.25 84 ASP A O 1
ATOM 657 N N . TRP A 1 85 ? 3.981 -9.657 -7.912 1.00 96.19 85 TRP A N 1
ATOM 658 C CA . TRP A 1 85 ? 2.535 -9.800 -7.742 1.00 96.19 85 TRP A CA 1
ATOM 659 C C . TRP A 1 85 ? 2.076 -11.241 -7.501 1.00 96.19 85 TRP A C 1
ATOM 661 O O . TRP A 1 85 ? 0.917 -11.431 -7.156 1.00 96.19 85 TRP A O 1
ATOM 671 N N . ASN A 1 86 ? 2.966 -12.232 -7.602 1.00 94.94 86 ASN A N 1
ATOM 672 C CA . ASN A 1 86 ? 2.694 -13.597 -7.149 1.00 94.94 86 ASN A CA 1
ATOM 673 C C . ASN A 1 86 ? 2.972 -13.783 -5.649 1.00 94.94 86 ASN A C 1
ATOM 675 O O . ASN A 1 86 ? 2.530 -14.766 -5.071 1.00 94.94 86 ASN A O 1
ATOM 679 N N . VAL A 1 87 ? 3.712 -12.864 -5.017 1.00 96.69 87 VAL A N 1
ATOM 680 C CA . VAL A 1 87 ? 4.152 -12.987 -3.615 1.00 96.69 87 VAL A CA 1
ATOM 681 C C . VAL A 1 87 ? 3.432 -11.993 -2.709 1.00 96.69 87 VAL A C 1
ATOM 683 O O . VAL A 1 87 ? 3.007 -12.346 -1.609 1.00 96.69 87 VAL A O 1
ATOM 686 N N . ILE A 1 88 ? 3.274 -10.746 -3.159 1.00 97.88 88 ILE A N 1
ATOM 687 C CA . ILE A 1 88 ? 2.687 -9.663 -2.358 1.00 97.88 88 ILE A CA 1
ATOM 688 C C . ILE A 1 88 ? 1.287 -10.018 -1.824 1.00 97.88 88 ILE A C 1
ATOM 690 O O . ILE A 1 88 ? 1.075 -9.840 -0.622 1.00 97.88 88 ILE A O 1
ATOM 694 N N . PRO A 1 89 ? 0.331 -10.527 -2.632 1.00 97.44 89 PRO A N 1
ATOM 695 C CA . PRO A 1 89 ? -1.004 -10.847 -2.128 1.00 97.44 89 PRO A CA 1
ATOM 696 C C . PRO A 1 89 ? -0.982 -11.887 -1.007 1.00 97.44 89 PRO A C 1
ATOM 698 O O . PRO A 1 89 ? -1.625 -11.692 0.022 1.00 97.44 89 PRO A O 1
ATOM 701 N N . ASP A 1 90 ? -0.183 -12.942 -1.158 1.00 96.94 90 ASP A N 1
ATOM 702 C CA . ASP A 1 90 ? -0.078 -14.007 -0.160 1.00 96.94 90 ASP A CA 1
ATOM 703 C C . ASP A 1 90 ? 0.583 -13.507 1.128 1.00 96.94 90 ASP A C 1
ATOM 705 O O . ASP A 1 90 ? 0.142 -13.841 2.229 1.00 96.94 90 ASP A O 1
ATOM 709 N N . GLN A 1 91 ? 1.596 -12.641 1.026 1.00 96.81 91 GLN A N 1
ATOM 710 C CA . GLN A 1 91 ? 2.177 -11.985 2.199 1.00 96.81 91 GLN A CA 1
ATOM 711 C C . GLN A 1 91 ? 1.152 -11.106 2.931 1.00 96.81 91 GLN A C 1
ATOM 713 O O . GLN A 1 91 ? 1.095 -11.139 4.161 1.00 96.81 91 GLN A O 1
ATOM 718 N N . LEU A 1 92 ? 0.311 -10.360 2.206 1.00 97.50 92 LEU A N 1
ATOM 719 C CA . LEU A 1 92 ? -0.752 -9.544 2.801 1.00 97.50 92 LEU A CA 1
ATOM 720 C C . LEU A 1 92 ? -1.808 -10.397 3.501 1.00 97.50 92 LEU A C 1
ATOM 722 O O . LEU A 1 92 ? -2.203 -10.075 4.620 1.00 97.50 92 LEU A O 1
ATOM 726 N N . ILE A 1 93 ? -2.231 -11.494 2.874 1.00 96.62 93 ILE A N 1
ATOM 727 C CA . ILE A 1 93 ? -3.208 -12.432 3.436 1.00 96.62 93 ILE A CA 1
ATOM 728 C C . ILE A 1 93 ? -2.663 -13.060 4.720 1.00 96.62 93 ILE A C 1
ATOM 730 O O . ILE A 1 93 ? -3.333 -13.020 5.750 1.00 96.62 93 ILE A O 1
ATOM 734 N N . ASN A 1 94 ? -1.420 -13.547 4.697 1.00 94.81 94 ASN A N 1
ATOM 735 C CA . ASN A 1 94 ? -0.770 -14.152 5.864 1.00 94.81 94 ASN A CA 1
ATOM 736 C C . ASN A 1 94 ? -0.589 -13.172 7.030 1.00 94.81 94 ASN A C 1
ATOM 738 O O . ASN A 1 94 ? -0.507 -13.578 8.188 1.00 94.81 94 ASN A O 1
ATOM 742 N N . GLN A 1 95 ? -0.507 -11.877 6.733 1.00 89.19 95 GLN A N 1
ATOM 743 C CA . GLN A 1 95 ? -0.403 -10.825 7.734 1.00 89.19 95 GLN A CA 1
ATOM 744 C C . GLN A 1 95 ? -1.760 -10.256 8.166 1.00 89.19 95 GLN A C 1
ATOM 746 O O . GLN A 1 95 ? -1.786 -9.461 9.112 1.00 89.19 95 GLN A O 1
ATOM 751 N N . SER A 1 96 ? -2.855 -10.582 7.477 1.00 84.69 96 SER A N 1
ATOM 752 C CA . SER A 1 96 ? -4.164 -9.973 7.703 1.00 84.69 96 SER A CA 1
ATOM 753 C C . SER A 1 96 ? -4.794 -10.474 9.002 1.00 84.69 96 SER A C 1
ATOM 755 O O . SER A 1 96 ? -4.913 -11.670 9.244 1.00 84.69 96 SER A O 1
ATOM 757 N N . ASP A 1 97 ? -5.243 -9.536 9.831 1.00 85.38 97 ASP A N 1
ATOM 758 C CA . ASP A 1 97 ? -6.039 -9.765 11.041 1.00 85.38 97 ASP A CA 1
ATOM 759 C C . ASP A 1 97 ? -7.469 -9.204 10.890 1.00 85.38 97 ASP A C 1
ATOM 761 O O . ASP A 1 97 ? -8.139 -8.896 11.876 1.00 85.38 97 ASP A O 1
ATOM 765 N N . GLY A 1 98 ? -7.925 -9.035 9.641 1.00 86.50 98 GLY A N 1
ATOM 766 C CA . GLY A 1 98 ? -9.243 -8.494 9.293 1.00 86.50 98 GLY A CA 1
ATOM 767 C C . GLY A 1 98 ? -9.323 -6.965 9.224 1.00 86.50 98 GLY A C 1
ATOM 768 O O . GLY A 1 98 ? -10.386 -6.436 8.923 1.00 86.50 98 GLY A O 1
ATOM 769 N N . ASN A 1 99 ? -8.225 -6.239 9.470 1.00 93.25 99 ASN A N 1
ATOM 770 C CA . ASN A 1 99 ? -8.184 -4.769 9.402 1.00 93.25 99 ASN A CA 1
ATOM 771 C C . ASN A 1 99 ? -7.188 -4.248 8.352 1.00 93.25 99 ASN A C 1
ATOM 773 O O . ASN A 1 99 ? -6.587 -3.186 8.535 1.00 93.25 99 ASN A O 1
ATOM 777 N N . LEU A 1 100 ? -6.980 -5.004 7.270 1.00 97.38 100 LEU A N 1
ATOM 778 C CA . LEU A 1 100 ? -6.047 -4.665 6.199 1.00 97.38 100 LEU A CA 1
ATOM 779 C C . LEU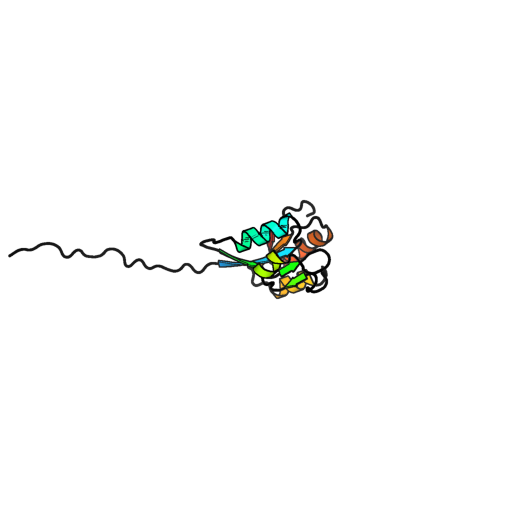 A 1 100 ? -6.788 -4.139 4.966 1.00 97.38 100 LEU A C 1
ATOM 781 O O . LEU A 1 100 ? -7.686 -4.792 4.436 1.00 97.38 100 LEU A O 1
ATOM 785 N N . VAL A 1 101 ? -6.370 -2.965 4.500 1.00 98.25 101 VAL A N 1
ATOM 786 C CA . VAL A 1 101 ? -6.791 -2.373 3.232 1.00 98.25 101 VAL A CA 1
ATOM 787 C C .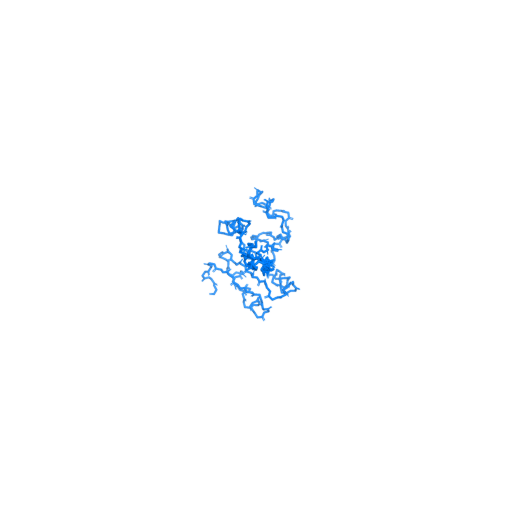 VAL A 1 101 ? -5.603 -2.374 2.277 1.00 98.25 101 VAL A C 1
ATOM 789 O O . VAL A 1 101 ? -4.561 -1.771 2.545 1.00 98.25 101 VAL A O 1
ATOM 792 N N . PHE A 1 102 ? -5.766 -3.036 1.143 1.00 98.31 102 PHE A N 1
ATOM 793 C CA . PHE A 1 102 ? -4.906 -2.874 -0.013 1.00 98.31 102 PHE A CA 1
ATOM 794 C C . PHE A 1 102 ? -5.394 -1.674 -0.827 1.00 98.31 102 PHE A C 1
ATOM 796 O O . PHE A 1 102 ? -6.528 -1.621 -1.304 1.00 98.31 102 PHE A O 1
ATOM 803 N N . VAL A 1 103 ? -4.530 -0.679 -0.949 1.00 98.38 103 VAL A N 1
ATOM 804 C CA . VAL A 1 103 ? -4.782 0.536 -1.706 1.00 98.38 103 VAL A CA 1
ATOM 805 C C . VAL A 1 103 ? -4.103 0.398 -3.060 1.00 98.38 103 VAL A C 1
ATOM 807 O O . VAL A 1 103 ? -2.878 0.446 -3.138 1.00 98.38 103 VAL A O 1
ATOM 810 N N . ASP A 1 104 ? -4.882 0.260 -4.128 1.00 97.81 104 ASP A N 1
ATOM 811 C CA . ASP A 1 104 ? -4.356 0.365 -5.487 1.00 97.81 104 ASP A CA 1
ATOM 812 C C . ASP A 1 104 ? -4.420 1.819 -5.940 1.00 97.81 104 ASP A C 1
ATOM 814 O O . ASP A 1 104 ? -5.488 2.338 -6.229 1.00 97.81 104 ASP A O 1
ATOM 818 N N . ALA A 1 105 ? -3.273 2.481 -6.018 1.00 96.31 105 ALA A N 1
ATOM 819 C CA . ALA A 1 105 ? -3.102 3.786 -6.645 1.00 96.31 105 ALA A CA 1
ATOM 820 C C . ALA A 1 105 ? -2.342 3.666 -7.982 1.00 96.31 105 ALA A C 1
ATOM 822 O O . ALA A 1 105 ? -1.681 4.615 -8.421 1.00 96.31 105 ALA A O 1
ATOM 823 N N . THR A 1 106 ? -2.409 2.498 -8.629 1.00 94.94 106 THR A N 1
ATOM 824 C CA . THR A 1 106 ? -1.803 2.232 -9.935 1.00 94.94 106 THR A CA 1
ATOM 825 C C . THR A 1 106 ? -2.808 2.391 -11.079 1.00 94.94 106 THR A C 1
ATOM 827 O O . THR A 1 106 ? -4.014 2.530 -10.893 1.00 94.94 106 THR A O 1
ATOM 830 N N . GLY A 1 107 ? -2.292 2.367 -12.307 1.00 93.19 107 GLY A N 1
ATOM 831 C CA . GLY A 1 107 ? -3.083 2.157 -13.519 1.00 93.19 107 GLY A CA 1
ATOM 832 C C . GLY A 1 107 ? -2.843 0.775 -14.127 1.00 93.19 107 GLY A C 1
ATOM 833 O O . GLY A 1 107 ? -2.826 0.675 -15.350 1.00 93.19 107 GLY A O 1
ATOM 834 N N . SER A 1 108 ? -2.573 -0.253 -13.314 1.00 94.62 108 SER A N 1
ATOM 835 C CA . SER A 1 108 ? -2.129 -1.576 -13.773 1.00 94.62 108 SER A CA 1
ATOM 836 C C . SER A 1 108 ? -3.244 -2.623 -13.725 1.00 94.62 108 SER A C 1
ATOM 838 O O . SER A 1 108 ? -3.831 -2.861 -12.673 1.00 94.62 108 SER A O 1
ATOM 840 N N . GLU A 1 109 ? -3.482 -3.315 -14.842 1.00 94.81 109 GLU A N 1
ATOM 841 C CA . GLU A 1 109 ? -4.374 -4.489 -14.877 1.00 94.81 109 GLU A CA 1
ATOM 842 C C . GLU A 1 109 ? -3.818 -5.659 -14.061 1.00 94.81 109 GLU A C 1
ATOM 844 O O . GLU A 1 109 ? -4.571 -6.355 -13.392 1.00 94.81 109 GLU A O 1
ATOM 849 N N . VAL A 1 110 ? -2.491 -5.832 -14.029 1.00 95.44 110 VAL A N 1
ATOM 850 C CA . VAL A 1 110 ? -1.841 -6.886 -13.229 1.00 95.44 110 VAL A CA 1
ATOM 851 C C . VAL A 1 110 ? -2.167 -6.736 -11.742 1.00 95.44 110 VAL A C 1
ATOM 853 O O . VAL A 1 110 ? -2.334 -7.735 -11.044 1.00 95.44 110 VAL A O 1
ATOM 856 N N . VAL A 1 111 ? -2.284 -5.491 -11.268 1.00 96.62 111 VAL A N 1
ATOM 857 C CA . VAL A 1 111 ? -2.665 -5.183 -9.883 1.00 96.62 111 VAL A CA 1
ATOM 858 C C . VAL A 1 111 ? -4.159 -5.411 -9.669 1.00 96.62 111 VAL A C 1
ATOM 860 O O . VAL A 1 111 ? -4.536 -6.039 -8.683 1.00 96.62 111 VAL A O 1
ATOM 863 N N . ALA A 1 112 ? -5.002 -4.976 -10.611 1.00 96.62 112 ALA A N 1
ATOM 864 C CA . ALA A 1 112 ? -6.447 -5.196 -10.549 1.00 96.62 112 ALA A CA 1
ATOM 865 C C . ALA A 1 112 ? -6.818 -6.691 -10.503 1.00 96.62 112 ALA A C 1
ATOM 867 O O . ALA A 1 112 ? -7.701 -7.087 -9.744 1.00 96.62 112 ALA A O 1
ATOM 868 N N . HIS A 1 113 ? -6.084 -7.548 -11.219 1.00 96.56 113 HIS A N 1
ATOM 869 C CA . HIS A 1 113 ? -6.284 -9.001 -11.178 1.00 96.56 113 HIS A CA 1
ATOM 870 C C . HIS A 1 113 ? -6.073 -9.624 -9.786 1.00 96.56 113 HIS A C 1
ATOM 872 O O . HIS A 1 113 ? -6.561 -10.725 -9.537 1.00 96.56 113 HIS A O 1
ATOM 878 N N . GLN A 1 114 ? -5.411 -8.931 -8.852 1.00 97.38 114 GLN A N 1
ATOM 879 C CA . GLN A 1 114 ? -5.220 -9.429 -7.484 1.00 97.38 114 GLN A CA 1
ATOM 880 C C . GLN A 1 114 ? -6.459 -9.247 -6.597 1.00 97.38 114 GLN A C 1
ATOM 882 O O . GLN A 1 114 ? -6.550 -9.855 -5.530 1.00 97.38 114 GLN A O 1
ATOM 887 N N . TYR A 1 115 ? -7.429 -8.422 -7.007 1.00 97.00 115 TYR A N 1
ATOM 888 C CA . TYR A 1 115 ? -8.536 -8.007 -6.140 1.00 97.00 115 TYR A CA 1
ATOM 889 C C . TYR A 1 115 ? -9.392 -9.171 -5.675 1.00 97.00 115 TYR A C 1
ATOM 891 O O . TYR A 1 115 ? -9.710 -9.251 -4.492 1.00 97.00 115 TYR A O 1
ATOM 899 N N . GLN A 1 116 ? -9.753 -10.082 -6.581 1.00 97.06 116 GLN A N 1
ATOM 900 C CA . GLN A 1 116 ? -10.596 -11.221 -6.231 1.00 97.06 116 GLN A CA 1
ATOM 901 C C . GLN A 1 116 ? -9.925 -12.101 -5.170 1.00 97.06 116 GLN A C 1
ATOM 903 O O . GLN A 1 116 ? -10.582 -12.502 -4.206 1.00 97.06 116 GLN A O 1
ATOM 908 N N . HIS A 1 117 ? -8.624 -12.368 -5.321 1.00 97.50 117 HIS A N 1
ATOM 909 C CA . HIS A 1 117 ? -7.850 -13.160 -4.362 1.00 97.50 117 HIS A CA 1
ATOM 910 C C . HIS A 1 117 ? -7.804 -12.477 -2.993 1.00 97.50 117 HIS A C 1
ATOM 912 O O . HIS A 1 117 ? -8.160 -13.086 -1.987 1.00 97.50 117 HIS A O 1
ATOM 918 N N . LEU A 1 118 ? -7.474 -11.185 -2.961 1.00 97.88 118 LEU A N 1
ATOM 919 C CA . LEU A 1 118 ? -7.420 -10.385 -1.735 1.00 97.88 118 LEU A CA 1
ATOM 920 C C . LEU A 1 118 ? -8.782 -10.302 -1.019 1.00 97.88 118 LEU A C 1
ATOM 922 O O . LEU A 1 118 ? -8.870 -10.589 0.177 1.00 97.88 118 LEU A O 1
ATOM 926 N N . LEU A 1 119 ? -9.852 -9.971 -1.747 1.00 96.94 119 LEU A N 1
ATOM 927 C CA . LEU A 1 119 ? -11.205 -9.820 -1.196 1.00 96.94 119 LEU A CA 1
ATOM 928 C C . LEU A 1 119 ? -11.741 -11.131 -0.618 1.00 96.94 119 LEU A C 1
ATOM 930 O O . LEU A 1 119 ? -12.329 -11.128 0.463 1.00 96.94 119 LEU A O 1
ATOM 934 N N . THR A 1 120 ? -11.507 -12.254 -1.304 1.00 97.12 120 THR A N 1
ATOM 935 C CA . THR A 1 120 ? -11.946 -13.585 -0.843 1.00 97.12 120 THR A CA 1
ATOM 936 C C . THR A 1 120 ? -11.277 -13.979 0.480 1.00 97.12 120 THR A C 1
ATOM 938 O O . THR A 1 120 ? -11.853 -14.737 1.258 1.00 97.12 120 THR A O 1
ATOM 941 N N . HIS A 1 121 ? -10.106 -13.411 0.779 1.00 97.00 121 HIS A N 1
ATOM 942 C CA . HIS A 1 121 ? -9.353 -13.634 2.015 1.00 97.00 121 HIS A CA 1
ATOM 943 C C . HIS A 1 121 ? -9.485 -12.483 3.031 1.00 97.00 121 HIS A C 1
ATOM 945 O O . HIS A 1 121 ? -8.702 -12.385 3.975 1.00 97.00 121 HIS A O 1
ATOM 951 N N . GLY A 1 122 ? -10.482 -11.606 2.868 1.00 95.62 122 GLY A N 1
ATOM 952 C CA . GLY A 1 122 ? -10.802 -10.565 3.848 1.00 95.62 122 GLY A CA 1
ATOM 953 C C . GLY A 1 12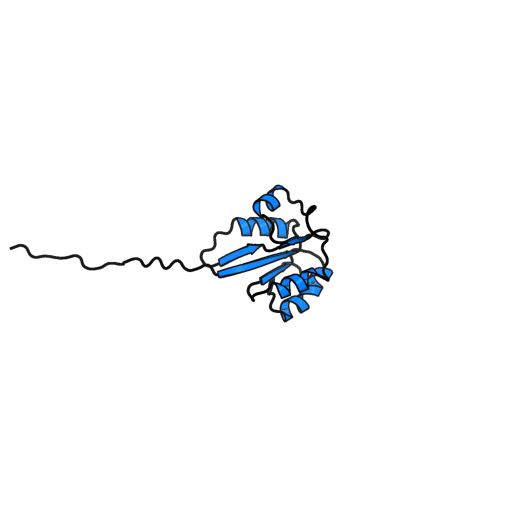2 ? -9.880 -9.344 3.824 1.00 95.62 122 GLY A C 1
ATOM 954 O O . GLY A 1 122 ? -9.881 -8.569 4.778 1.00 95.62 122 GLY A O 1
ATOM 955 N N . VAL A 1 123 ? -9.101 -9.148 2.756 1.00 98.06 123 VAL A N 1
ATOM 956 C CA . VAL A 1 123 ? -8.358 -7.902 2.527 1.00 98.06 123 VAL A CA 1
ATOM 957 C C . VAL A 1 123 ? -9.241 -6.937 1.742 1.00 98.06 123 VAL A C 1
ATOM 959 O O . VAL A 1 123 ? -9.687 -7.233 0.635 1.00 98.06 123 VAL A O 1
ATOM 962 N N . HIS A 1 124 ? -9.506 -5.767 2.316 1.00 97.50 124 HIS A N 1
ATOM 963 C CA . HIS A 1 124 ? -10.331 -4.742 1.681 1.00 97.50 124 HIS A CA 1
ATOM 964 C C . HIS A 1 124 ? -9.560 -4.015 0.576 1.00 97.50 124 HIS A C 1
ATOM 966 O O . HIS A 1 124 ? -8.344 -3.879 0.665 1.00 97.50 124 HIS A O 1
ATOM 972 N N . ILE A 1 125 ? -10.263 -3.496 -0.435 1.00 97.62 125 ILE A N 1
ATOM 973 C CA . ILE A 1 125 ? -9.658 -2.749 -1.546 1.00 97.62 125 ILE A CA 1
ATOM 974 C C . ILE A 1 125 ? -10.124 -1.293 -1.518 1.00 97.62 125 ILE A C 1
ATOM 976 O O . ILE A 1 125 ? -11.318 -1.021 -1.392 1.00 97.62 125 ILE A O 1
ATOM 980 N N . ALA A 1 126 ? -9.191 -0.358 -1.691 1.00 97.50 126 ALA A N 1
ATOM 981 C CA . ALA A 1 126 ? -9.482 1.035 -2.017 1.00 97.50 126 ALA A CA 1
ATOM 982 C C . ALA A 1 126 ? -8.721 1.417 -3.290 1.00 97.50 126 ALA A C 1
ATOM 984 O O . ALA A 1 126 ? -7.506 1.254 -3.353 1.00 97.50 126 ALA A O 1
ATOM 985 N N . THR A 1 127 ? -9.413 1.912 -4.316 1.00 96.38 127 THR A N 1
ATOM 986 C CA . THR A 1 127 ? -8.771 2.237 -5.596 1.00 96.38 127 THR A CA 1
ATOM 987 C C . THR A 1 127 ? -9.476 3.393 -6.312 1.00 96.38 127 THR A C 1
ATOM 989 O O . THR A 1 127 ? -10.708 3.438 -6.313 1.00 96.38 127 THR A O 1
ATOM 992 N N . PRO A 1 128 ? -8.741 4.340 -6.928 1.00 87.38 128 PRO A N 1
ATOM 993 C CA . PRO A 1 128 ? -9.281 5.248 -7.930 1.00 87.38 128 PRO A CA 1
ATOM 994 C C . PRO A 1 128 ? -9.211 4.654 -9.354 1.00 87.38 128 PRO A C 1
ATOM 996 O O . PRO A 1 128 ? -9.646 5.306 -10.306 1.00 87.38 128 PRO A O 1
ATOM 999 N N . SER A 1 129 ? -8.632 3.458 -9.528 1.00 81.00 129 SER A N 1
ATOM 1000 C CA . SER A 1 129 ? -8.480 2.783 -10.819 1.00 81.00 129 SER A CA 1
ATOM 1001 C C . SER A 1 129 ? -9.824 2.290 -11.353 1.00 81.00 129 SER A C 1
ATOM 1003 O O . SER A 1 129 ? -10.658 1.772 -10.617 1.00 81.00 129 SER A O 1
ATOM 1005 N N . LYS A 1 130 ? -10.019 2.414 -12.670 1.00 82.62 130 LYS A N 1
ATOM 1006 C CA . LYS A 1 130 ? -11.210 1.924 -13.395 1.00 82.62 130 LYS A CA 1
ATOM 1007 C C . LYS A 1 130 ? -10.976 0.576 -14.087 1.00 82.62 130 LYS A C 1
ATOM 1009 O O . LYS A 1 130 ? -11.736 0.212 -14.972 1.00 82.62 130 LYS A O 1
ATOM 1014 N N . ARG A 1 131 ? -9.871 -0.099 -13.760 1.00 80.62 131 ARG A N 1
ATOM 1015 C CA . ARG A 1 131 ? -9.410 -1.329 -14.429 1.00 80.62 131 ARG A CA 1
ATOM 1016 C C . ARG A 1 131 ? -9.881 -2.616 -13.741 1.00 80.62 131 ARG A C 1
ATOM 1018 O O . ARG A 1 131 ? -9.401 -3.683 -14.101 1.00 80.62 131 ARG A O 1
ATOM 1025 N N . ALA A 1 132 ? -10.739 -2.476 -12.730 1.00 65.69 132 ALA A N 1
ATOM 1026 C CA . ALA A 1 132 ? -11.362 -3.573 -11.997 1.00 65.69 132 ALA A CA 1
ATOM 1027 C C . ALA A 1 132 ? -12.462 -4.246 -12.824 1.00 65.69 132 ALA A C 1
ATOM 1029 O O . ALA A 1 132 ? -13.170 -3.505 -13.546 1.00 65.69 132 ALA A O 1
#

Radius of gyration: 21.62 Å; chains: 1; bounding box: 43×45×77 Å

Sequence (132 aa):
MTLTLKKSSSDSQKNLSIKKKKIRLFIAGIGAVGGTLTKLIQELNHDLYDLRIIGVCNSSFTKWNPDVDAFLEDRKLSQGEPTDWNVIPDQLINQSDGNLVFVDATGSEVVAHQYQHLLTHGVHIATPSKRA

pLDDT: mean 86.42, std 17.05, range [31.91, 98.38]